Protein AF-A0A1F9DLV4-F1 (afdb_monomer_lite)

Sequence (110 aa):
IFPRYWALGYVAGVLSLASLLAISFIEKFFPAGRILLLAFMTALTFYSGMVIAPEAKAVQLELKAAKEPARVQELRAEFRRKHIKSYAINMAVIVSGVAFVFFTARSARL

Secondary structure (DSSP, 8-state):
---THHHHHHHHHHHHHHHHHHHHHHHT---HHHHHHHHHHHHHHHHIIIIIHHHHHHHHHHHHH--SHHHHHHHHHHHHHHHHHHHHHHHHHHHHHHHHHHHHHHHTT-

Radius of gyration: 18.61 Å; chains: 1; bounding box: 43×22×55 Å

Structure (mmCIF, N/CA/C/O backbone):
data_AF-A0A1F9DLV4-F1
#
_entry.id   AF-A0A1F9DLV4-F1
#
loop_
_atom_site.group_PDB
_atom_site.id
_atom_site.type_symbol
_atom_site.label_atom_id
_atom_site.label_alt_id
_atom_site.label_comp_id
_atom_site.label_asym_id
_atom_site.label_entity_id
_atom_site.label_seq_id
_atom_site.pdbx_PDB_ins_code
_atom_site.Cartn_x
_atom_site.Cartn_y
_atom_site.Cartn_z
_atom_site.occupancy
_atom_site.B_iso_or_equiv
_atom_site.auth_seq_id
_atom_site.auth_comp_id
_atom_site.auth_asym_id
_atom_site.auth_atom_id
_atom_site.pdbx_PDB_model_num
ATOM 1 N N . ILE A 1 1 ? -1.363 4.220 16.951 1.00 42.50 1 ILE A N 1
ATOM 2 C CA . ILE A 1 1 ? -0.117 4.122 16.151 1.00 42.50 1 ILE A CA 1
ATOM 3 C C . ILE A 1 1 ? -0.517 3.881 14.694 1.00 42.50 1 ILE A C 1
ATOM 5 O O . ILE A 1 1 ? -0.468 2.768 14.204 1.00 42.50 1 ILE A O 1
ATOM 9 N N . PHE A 1 2 ? -1.034 4.919 14.029 1.00 49.09 2 PHE A N 1
ATOM 10 C CA . PHE A 1 2 ? -1.332 4.901 12.589 1.00 49.09 2 PHE A CA 1
ATOM 11 C C . PHE A 1 2 ? -0.307 5.824 11.940 1.00 49.09 2 PHE A C 1
ATOM 13 O O . PHE A 1 2 ? -0.457 7.041 12.049 1.00 49.09 2 PHE A O 1
ATOM 20 N N . PRO A 1 3 ? 0.807 5.290 11.441 1.00 53.31 3 PRO A N 1
ATOM 21 C CA . PRO A 1 3 ? 2.038 6.069 11.388 1.00 53.31 3 PRO A CA 1
ATOM 22 C C . PRO A 1 3 ? 2.142 6.882 10.103 1.00 53.31 3 PRO A C 1
ATOM 24 O O . PRO A 1 3 ? 1.497 6.589 9.104 1.00 53.31 3 PRO A O 1
ATOM 27 N N . ARG A 1 4 ? 3.011 7.893 10.114 1.00 58.38 4 ARG A N 1
ATOM 28 C CA . ARG A 1 4 ? 3.306 8.757 8.957 1.00 58.38 4 ARG A CA 1
ATOM 29 C C . ARG A 1 4 ? 3.917 8.001 7.761 1.00 58.38 4 ARG A C 1
ATOM 31 O O . ARG A 1 4 ? 4.063 8.593 6.699 1.00 58.38 4 ARG A O 1
ATOM 38 N N . TYR A 1 5 ? 4.235 6.709 7.899 1.00 66.25 5 TYR A N 1
ATOM 39 C CA . TYR A 1 5 ? 4.835 5.897 6.836 1.00 66.25 5 TYR A CA 1
ATOM 40 C C . TYR A 1 5 ? 3.908 5.618 5.644 1.00 66.25 5 TYR A C 1
ATOM 42 O O . TYR A 1 5 ? 4.402 5.226 4.594 1.00 66.25 5 TYR A O 1
ATOM 50 N N . TRP A 1 6 ? 2.589 5.835 5.752 1.00 69.19 6 TRP A N 1
ATOM 51 C CA . TRP A 1 6 ? 1.679 5.655 4.609 1.00 69.19 6 TRP A CA 1
ATOM 52 C C . TRP A 1 6 ? 2.047 6.579 3.446 1.00 69.19 6 TRP A C 1
ATOM 54 O O . TRP A 1 6 ? 2.053 6.144 2.300 1.00 69.19 6 TRP A O 1
ATOM 64 N N . ALA A 1 7 ? 2.453 7.816 3.752 1.00 78.69 7 ALA A N 1
ATOM 65 C CA . ALA A 1 7 ? 2.924 8.766 2.750 1.00 78.69 7 ALA A CA 1
ATOM 66 C C . ALA A 1 7 ? 4.166 8.247 2.008 1.00 78.69 7 ALA A C 1
ATOM 68 O O . ALA A 1 7 ? 4.248 8.380 0.791 1.00 78.69 7 ALA A O 1
ATOM 69 N N . LEU A 1 8 ? 5.095 7.596 2.721 1.00 83.94 8 LEU A N 1
ATOM 70 C CA . LEU A 1 8 ? 6.259 6.961 2.099 1.00 83.94 8 LEU A CA 1
ATOM 71 C C . LEU A 1 8 ? 5.836 5.815 1.179 1.00 83.94 8 LEU A C 1
ATOM 73 O O . LEU A 1 8 ? 6.351 5.721 0.073 1.00 83.94 8 LEU A O 1
ATOM 77 N N . GLY A 1 9 ? 4.874 4.989 1.598 1.00 84.31 9 GLY A N 1
ATOM 78 C CA . GLY A 1 9 ? 4.329 3.916 0.764 1.00 84.31 9 GLY A CA 1
ATOM 79 C C . GLY A 1 9 ? 3.676 4.431 -0.522 1.00 84.31 9 GLY A C 1
ATOM 80 O O . GLY A 1 9 ? 3.892 3.863 -1.588 1.00 84.31 9 GLY A O 1
ATOM 81 N N . TYR A 1 10 ? 2.933 5.537 -0.447 1.00 88.62 10 TYR A N 1
ATOM 82 C CA . TYR A 1 10 ? 2.316 6.161 -1.620 1.00 88.62 10 TYR A CA 1
ATOM 83 C C . TYR A 1 10 ? 3.362 6.707 -2.586 1.00 88.62 10 TYR A C 1
ATOM 85 O O . TYR A 1 10 ? 3.334 6.385 -3.772 1.00 88.62 10 TYR A O 1
ATOM 93 N N . VAL A 1 11 ? 4.305 7.498 -2.068 1.00 90.69 11 VAL A N 1
ATOM 94 C CA . VAL A 1 11 ? 5.372 8.105 -2.869 1.00 90.69 11 VAL A CA 1
ATOM 95 C C . VAL A 1 11 ? 6.247 7.021 -3.494 1.00 90.69 11 VAL A C 1
ATOM 97 O O . VAL A 1 11 ? 6.481 7.052 -4.697 1.00 90.69 11 VAL A O 1
ATOM 100 N N . ALA A 1 12 ? 6.675 6.024 -2.717 1.00 90.38 12 ALA A N 1
ATOM 101 C CA . ALA A 1 12 ? 7.500 4.932 -3.217 1.00 90.38 12 ALA A CA 1
ATOM 102 C C . ALA A 1 12 ? 6.769 4.075 -4.259 1.00 90.38 12 ALA A C 1
ATOM 104 O O . ALA A 1 12 ? 7.371 3.733 -5.275 1.00 90.38 12 ALA A O 1
ATOM 105 N N . GLY A 1 13 ? 5.487 3.753 -4.049 1.00 90.62 13 GLY A N 1
ATOM 106 C CA . GLY A 1 13 ? 4.687 2.993 -5.014 1.00 90.62 13 GLY A CA 1
ATOM 107 C C . GLY A 1 13 ? 4.532 3.731 -6.344 1.00 90.62 13 GLY A C 1
ATOM 108 O O . GLY A 1 13 ? 4.838 3.177 -7.399 1.00 90.62 13 GLY A O 1
ATOM 109 N N . VAL A 1 14 ? 4.155 5.014 -6.290 1.00 93.50 14 VAL A N 1
ATOM 110 C CA . VAL A 1 14 ? 4.002 5.862 -7.483 1.00 93.50 14 VAL A CA 1
ATOM 111 C C . VAL A 1 14 ? 5.334 6.046 -8.211 1.00 93.50 14 VAL A C 1
ATOM 113 O O . VAL A 1 14 ? 5.386 5.847 -9.422 1.00 93.50 14 VAL A O 1
ATOM 116 N N . LEU A 1 15 ? 6.415 6.370 -7.494 1.00 94.50 15 LEU A N 1
ATOM 117 C CA . LEU A 1 15 ? 7.741 6.540 -8.095 1.00 94.50 15 LEU A CA 1
ATOM 118 C C . LEU A 1 15 ? 8.247 5.247 -8.731 1.00 94.50 15 LEU A C 1
ATOM 120 O O . LEU A 1 15 ? 8.746 5.275 -9.849 1.00 94.50 15 LEU A O 1
ATOM 124 N N . SER A 1 16 ? 8.095 4.109 -8.054 1.00 92.31 16 SER A N 1
ATOM 125 C CA . SER A 1 16 ? 8.546 2.822 -8.591 1.00 92.31 16 SER A CA 1
ATOM 126 C C . SER A 1 16 ? 7.772 2.446 -9.854 1.00 92.31 16 SER A C 1
ATOM 128 O O . SER A 1 16 ? 8.370 1.980 -10.822 1.00 92.31 16 SER A O 1
ATOM 130 N N . LEU A 1 17 ? 6.452 2.672 -9.868 1.00 93.44 17 LEU A N 1
ATOM 131 C CA . LEU A 1 17 ? 5.611 2.391 -11.030 1.00 93.44 17 LEU A CA 1
ATOM 132 C C . LEU A 1 17 ? 5.942 3.325 -12.200 1.00 93.44 17 LEU A C 1
ATOM 134 O O . LEU A 1 17 ? 6.093 2.854 -13.325 1.00 93.44 17 LEU A O 1
ATOM 138 N N . ALA A 1 18 ? 6.118 4.622 -11.932 1.00 93.81 18 ALA A N 1
ATOM 139 C CA . ALA A 1 18 ? 6.520 5.605 -12.935 1.00 93.81 18 ALA A CA 1
ATOM 140 C C . ALA A 1 18 ? 7.892 5.272 -13.538 1.00 93.81 18 ALA A C 1
ATOM 142 O O . ALA A 1 18 ? 8.035 5.263 -14.759 1.00 93.81 18 ALA A O 1
ATOM 143 N N . SER A 1 19 ? 8.874 4.923 -12.703 1.00 93.25 19 SER A N 1
ATOM 144 C CA . SER A 1 19 ? 10.204 4.504 -13.150 1.00 93.25 19 SER A CA 1
ATOM 145 C C . SER A 1 19 ? 10.148 3.237 -13.998 1.00 93.25 19 SER A C 1
ATOM 147 O O . SER A 1 19 ? 10.747 3.195 -15.069 1.00 93.25 19 SER A O 1
ATOM 149 N N . LEU A 1 20 ? 9.400 2.213 -13.567 1.00 90.75 20 LEU A N 1
ATOM 150 C CA . LEU A 1 20 ? 9.272 0.969 -14.326 1.00 90.75 20 LEU A CA 1
ATOM 151 C C . LEU A 1 20 ? 8.615 1.209 -15.691 1.00 90.75 20 LEU A C 1
ATOM 153 O O . LEU A 1 20 ? 9.084 0.673 -16.693 1.00 90.75 20 LEU A O 1
ATOM 157 N N . LEU A 1 21 ? 7.566 2.034 -15.748 1.00 92.12 21 LEU A N 1
ATOM 158 C CA . LEU A 1 21 ? 6.930 2.424 -17.006 1.00 92.12 21 LEU A CA 1
ATOM 159 C C . LEU A 1 21 ? 7.902 3.193 -17.907 1.00 92.12 21 LEU A C 1
ATOM 161 O O . LEU A 1 21 ? 8.029 2.847 -19.077 1.00 92.12 21 LEU A O 1
ATOM 165 N N . ALA A 1 22 ? 8.630 4.176 -17.369 1.00 92.69 22 ALA A N 1
ATOM 166 C CA . ALA A 1 22 ? 9.613 4.950 -18.125 1.00 92.69 22 ALA A CA 1
ATOM 167 C C . ALA A 1 22 ? 10.713 4.060 -18.729 1.00 92.69 22 ALA A C 1
ATOM 169 O O . ALA A 1 22 ? 10.991 4.162 -19.922 1.00 92.69 22 ALA A O 1
ATOM 170 N N . ILE A 1 23 ? 11.274 3.136 -17.941 1.00 90.00 23 ILE A N 1
ATOM 171 C CA . ILE A 1 23 ? 12.260 2.152 -18.421 1.00 90.00 23 ILE A CA 1
ATOM 172 C C . ILE A 1 23 ? 11.653 1.287 -19.531 1.00 90.00 23 ILE A C 1
ATOM 174 O O . ILE A 1 23 ? 12.272 1.104 -20.575 1.00 90.00 23 ILE A O 1
ATOM 178 N N . SER A 1 24 ? 10.411 0.828 -19.352 1.00 88.81 24 SER A N 1
ATOM 179 C CA . SER A 1 24 ? 9.716 -0.007 -20.343 1.00 88.81 24 SER A CA 1
ATOM 180 C C . SER A 1 24 ? 9.539 0.703 -21.691 1.00 88.81 24 SER A C 1
ATOM 182 O O . SER A 1 24 ? 9.674 0.085 -22.748 1.00 88.81 24 SER A O 1
ATOM 184 N N . PHE A 1 25 ? 9.260 2.011 -21.669 1.00 88.81 25 PHE A N 1
ATOM 185 C CA . PHE A 1 25 ? 9.172 2.829 -22.881 1.00 88.81 25 PHE A CA 1
ATOM 186 C C . PHE A 1 25 ? 10.531 3.009 -23.567 1.00 88.81 25 PHE A C 1
ATOM 188 O O . PHE A 1 25 ? 10.600 2.939 -24.793 1.00 88.81 25 PHE A O 1
ATOM 195 N N . ILE A 1 26 ? 11.602 3.219 -22.795 1.00 90.06 26 ILE A N 1
ATOM 196 C CA . ILE A 1 26 ? 12.960 3.421 -23.324 1.00 90.06 26 ILE A CA 1
ATOM 197 C C . ILE A 1 26 ? 13.501 2.130 -23.951 1.00 90.06 26 ILE A C 1
ATOM 199 O O . ILE A 1 26 ? 14.010 2.152 -25.070 1.00 90.06 26 ILE A O 1
ATOM 203 N N . GLU A 1 27 ? 13.354 0.998 -23.263 1.00 88.12 27 GLU A N 1
ATOM 204 C CA . GLU A 1 27 ? 13.884 -0.298 -23.706 1.00 88.12 27 GLU A CA 1
ATOM 205 C C . GLU A 1 27 ? 12.988 -1.002 -24.739 1.00 88.12 27 GLU A C 1
ATOM 207 O O . GLU A 1 27 ? 13.355 -2.053 -25.262 1.00 88.12 27 GLU A O 1
ATOM 212 N N . LYS A 1 28 ? 11.806 -0.442 -25.049 1.00 85.25 28 LYS A N 1
ATOM 213 C CA . LYS A 1 28 ? 10.768 -1.057 -25.906 1.00 85.25 28 LYS A CA 1
ATOM 214 C C . LYS A 1 28 ? 10.378 -2.475 -25.465 1.00 85.25 28 LYS A C 1
ATOM 216 O O . LYS A 1 28 ? 9.884 -3.272 -26.263 1.00 85.25 28 LYS A O 1
ATOM 221 N N . PHE A 1 29 ? 10.574 -2.779 -24.187 1.00 85.81 29 PHE A N 1
ATOM 222 C CA . PHE A 1 29 ? 10.228 -4.043 -23.562 1.00 85.81 29 PHE A CA 1
ATOM 223 C C . PHE A 1 29 ? 9.204 -3.781 -22.466 1.00 85.81 29 PHE A C 1
ATOM 225 O O . PHE A 1 29 ? 9.423 -2.949 -21.590 1.00 85.81 29 PHE A O 1
ATOM 232 N N . PHE A 1 30 ? 8.073 -4.486 -22.506 1.00 86.62 30 PHE A N 1
ATOM 233 C CA . PHE A 1 30 ? 6.963 -4.242 -21.589 1.00 86.62 30 PHE A CA 1
ATOM 234 C C . PHE A 1 30 ? 6.810 -5.399 -20.586 1.00 86.62 30 PHE A C 1
ATOM 236 O O . PHE A 1 30 ? 6.141 -6.393 -20.889 1.00 86.62 30 PHE A O 1
ATOM 243 N N . PRO A 1 31 ? 7.398 -5.309 -19.375 1.00 87.12 31 PRO A N 1
ATOM 244 C CA . PRO A 1 31 ? 7.293 -6.329 -18.339 1.00 87.12 31 PRO A CA 1
ATOM 245 C C . PRO A 1 31 ? 5.915 -6.276 -17.657 1.00 87.12 31 PRO A C 1
ATOM 247 O O . PRO A 1 31 ? 5.798 -5.940 -16.475 1.00 87.12 31 PRO A O 1
ATOM 250 N N . ALA A 1 32 ? 4.863 -6.640 -18.397 1.00 89.19 32 ALA A N 1
ATOM 251 C CA . ALA A 1 32 ? 3.465 -6.543 -17.974 1.00 89.19 32 ALA A CA 1
ATOM 252 C C . ALA A 1 32 ? 3.214 -7.157 -16.587 1.00 89.19 32 ALA A C 1
ATOM 254 O O . ALA A 1 32 ? 2.571 -6.537 -15.746 1.00 89.19 32 ALA A O 1
ATOM 255 N N . GLY A 1 33 ? 3.785 -8.335 -16.304 1.00 89.56 33 GLY A N 1
ATOM 256 C CA . GLY A 1 33 ? 3.627 -8.999 -15.006 1.00 89.56 33 GLY A CA 1
ATOM 257 C C . GLY A 1 33 ? 4.170 -8.184 -13.826 1.00 89.56 33 GLY A C 1
ATOM 258 O O . GLY A 1 33 ? 3.537 -8.126 -12.775 1.00 89.56 33 GLY A O 1
ATOM 259 N N . ARG A 1 34 ? 5.305 -7.493 -13.999 1.00 88.88 34 ARG A N 1
ATOM 260 C CA . ARG A 1 34 ? 5.887 -6.634 -12.953 1.00 88.88 34 ARG A CA 1
ATOM 261 C C . ARG A 1 34 ? 5.092 -5.360 -12.760 1.00 88.88 34 ARG A C 1
ATOM 263 O O . ARG A 1 34 ? 4.881 -4.955 -11.624 1.00 88.88 34 ARG A O 1
ATOM 270 N N . ILE A 1 35 ? 4.644 -4.760 -13.860 1.00 92.31 35 ILE A N 1
ATOM 271 C CA . ILE A 1 35 ? 3.810 -3.557 -13.835 1.00 92.31 35 ILE A CA 1
ATOM 272 C C . ILE A 1 35 ? 2.501 -3.858 -13.105 1.00 92.31 35 ILE A C 1
ATOM 274 O O . ILE A 1 35 ? 2.144 -3.131 -12.183 1.00 92.31 35 ILE A O 1
ATOM 278 N N . LEU A 1 36 ? 1.828 -4.961 -13.449 1.00 93.69 36 LEU A N 1
ATOM 279 C CA . LEU A 1 36 ? 0.587 -5.379 -12.795 1.00 93.69 36 LEU A CA 1
ATOM 280 C C . LEU A 1 36 ? 0.796 -5.687 -11.309 1.00 93.69 36 LEU A C 1
ATOM 282 O O . LEU A 1 36 ? 0.013 -5.226 -10.482 1.00 93.69 36 LEU A O 1
ATOM 286 N N . LEU A 1 37 ? 1.864 -6.409 -10.953 1.00 92.94 37 LEU A N 1
ATOM 287 C CA . LEU A 1 37 ? 2.181 -6.718 -9.556 1.00 92.94 37 LEU A CA 1
ATOM 288 C C . LEU A 1 37 ? 2.459 -5.447 -8.739 1.00 92.94 37 LEU A C 1
ATOM 290 O O . LEU A 1 37 ? 1.938 -5.291 -7.636 1.00 92.94 37 LEU A O 1
ATOM 294 N N . LEU A 1 38 ? 3.233 -4.513 -9.291 1.00 92.81 38 LEU A N 1
ATOM 295 C CA . LEU A 1 38 ? 3.578 -3.257 -8.629 1.00 92.81 38 LEU A CA 1
ATOM 296 C C . LEU A 1 38 ? 2.376 -2.307 -8.524 1.00 92.81 38 LEU A C 1
ATOM 298 O O . LEU A 1 38 ? 2.188 -1.658 -7.492 1.00 92.81 38 LEU A O 1
ATOM 302 N N . ALA A 1 39 ? 1.527 -2.264 -9.553 1.00 94.44 39 ALA A N 1
ATOM 303 C CA . ALA A 1 39 ? 0.264 -1.534 -9.532 1.00 94.44 39 ALA A CA 1
ATOM 304 C C . ALA A 1 39 ? -0.687 -2.107 -8.472 1.00 94.44 39 ALA A C 1
ATOM 306 O O . ALA A 1 39 ? -1.258 -1.351 -7.687 1.00 94.44 39 ALA A O 1
ATOM 307 N N . PHE A 1 40 ? -0.798 -3.435 -8.386 1.00 94.25 40 PHE A N 1
ATOM 308 C CA . PHE A 1 40 ? -1.584 -4.122 -7.364 1.00 94.25 40 PHE A CA 1
ATOM 309 C C . PHE A 1 40 ? -1.088 -3.803 -5.949 1.00 94.25 40 PHE A C 1
ATOM 311 O O . PHE A 1 40 ? -1.878 -3.405 -5.093 1.00 94.25 40 PHE A O 1
ATOM 318 N N . MET A 1 41 ? 0.223 -3.898 -5.708 1.00 93.81 41 MET A N 1
ATOM 319 C CA . MET A 1 41 ? 0.823 -3.532 -4.421 1.00 93.81 41 MET A CA 1
ATOM 320 C C . MET A 1 41 ? 0.536 -2.076 -4.053 1.00 93.81 41 MET A C 1
ATOM 322 O O . MET A 1 41 ? 0.113 -1.798 -2.933 1.00 93.81 41 MET A O 1
ATOM 326 N N . THR A 1 42 ? 0.707 -1.161 -5.010 1.00 93.06 42 THR A N 1
ATOM 327 C CA . THR A 1 42 ? 0.421 0.266 -4.818 1.00 93.06 42 THR A CA 1
ATOM 328 C C . THR A 1 42 ? -1.047 0.472 -4.453 1.00 93.06 42 THR A C 1
ATOM 330 O O . THR A 1 42 ? -1.345 1.110 -3.446 1.00 93.06 42 THR A O 1
ATOM 333 N N . ALA A 1 43 ? -1.976 -0.137 -5.192 1.00 94.12 43 ALA A N 1
ATOM 334 C CA . ALA A 1 43 ? -3.405 -0.047 -4.909 1.00 94.12 43 ALA A CA 1
ATOM 335 C C . ALA A 1 43 ? -3.757 -0.560 -3.502 1.00 94.12 43 ALA A C 1
ATOM 337 O O . ALA A 1 43 ? -4.518 0.091 -2.784 1.00 94.12 43 ALA A O 1
ATOM 338 N N . LEU A 1 44 ? -3.164 -1.676 -3.065 1.00 92.56 44 LEU A N 1
ATOM 339 C CA . LEU A 1 44 ? -3.346 -2.200 -1.709 1.00 92.56 44 LEU A CA 1
ATOM 340 C C . LEU A 1 44 ? -2.818 -1.245 -0.633 1.00 92.56 44 LEU A C 1
ATOM 342 O O . LEU A 1 44 ? -3.488 -1.039 0.383 1.00 92.56 44 LEU A O 1
ATOM 346 N N . THR A 1 45 ? -1.649 -0.635 -0.847 1.00 91.12 45 THR A N 1
ATOM 347 C CA . THR A 1 45 ? -1.090 0.368 0.069 1.00 91.12 45 THR A CA 1
ATOM 348 C C . THR A 1 45 ? -2.024 1.571 0.195 1.00 91.12 45 THR A C 1
ATOM 350 O O . THR A 1 45 ? -2.347 1.980 1.312 1.00 91.12 45 THR A O 1
ATOM 353 N N . PHE A 1 46 ? -2.518 2.093 -0.930 1.00 91.19 46 PHE A N 1
ATOM 354 C CA . PHE A 1 46 ? -3.487 3.191 -0.969 1.00 91.19 46 PHE A CA 1
ATOM 355 C C . PHE A 1 46 ? -4.800 2.822 -0.271 1.00 91.19 46 PHE A C 1
ATOM 357 O O . PHE A 1 46 ? -5.266 3.564 0.592 1.00 91.19 46 PHE A O 1
ATOM 364 N N . TYR A 1 47 ? -5.368 1.652 -0.564 1.00 90.44 47 TYR A N 1
ATOM 365 C CA . TYR A 1 47 ? -6.597 1.183 0.076 1.00 90.44 47 TYR A CA 1
ATOM 366 C C . TYR A 1 47 ? -6.432 1.025 1.593 1.00 90.44 47 TYR A C 1
ATOM 368 O O . TYR A 1 47 ? -7.276 1.471 2.375 1.00 90.44 47 TYR A O 1
ATOM 376 N N . SER A 1 48 ? -5.318 0.445 2.042 1.00 88.50 48 SER A N 1
ATOM 377 C CA . SER A 1 48 ? -5.083 0.243 3.469 1.00 88.50 48 SER A CA 1
ATOM 378 C C . SER A 1 48 ? -4.901 1.559 4.229 1.00 88.50 48 SER A C 1
ATOM 380 O O . SER A 1 48 ? -5.348 1.663 5.374 1.00 88.50 48 SER A O 1
ATOM 382 N N . GLY A 1 49 ? -4.282 2.570 3.619 1.00 87.19 49 GLY A N 1
ATOM 383 C CA . GLY A 1 49 ? -4.067 3.855 4.277 1.00 87.19 49 GLY A CA 1
ATOM 384 C C . GLY A 1 49 ? -5.232 4.844 4.145 1.00 87.19 49 GLY A C 1
ATOM 385 O O . GLY A 1 49 ? -5.463 5.616 5.074 1.00 87.19 49 GLY A O 1
ATOM 386 N N . MET A 1 50 ? -5.997 4.816 3.049 1.00 88.88 50 MET A N 1
ATOM 387 C CA . MET A 1 50 ? -7.114 5.748 2.817 1.00 88.88 50 MET A CA 1
ATOM 388 C C . MET A 1 50 ? -8.477 5.220 3.271 1.00 88.88 50 MET A C 1
ATOM 390 O O . MET A 1 50 ? -9.354 6.027 3.550 1.00 88.88 50 MET A O 1
ATOM 394 N N . VAL A 1 51 ? -8.672 3.901 3.356 1.00 89.25 51 VAL A N 1
ATOM 395 C CA . VAL A 1 51 ? -9.968 3.306 3.733 1.00 89.25 51 VAL A CA 1
ATOM 396 C C . VAL A 1 51 ? -9.870 2.612 5.086 1.00 89.25 51 VAL A C 1
ATOM 398 O O . VAL A 1 51 ? -10.559 2.980 6.034 1.00 89.25 51 VAL A O 1
ATOM 401 N N . ILE A 1 52 ? -8.953 1.655 5.238 1.00 88.12 52 ILE A N 1
ATOM 402 C CA . ILE A 1 52 ? -8.905 0.844 6.466 1.00 88.12 52 ILE A CA 1
ATOM 403 C C . ILE A 1 52 ? -8.396 1.646 7.666 1.00 88.12 52 ILE A C 1
ATOM 405 O O . ILE A 1 52 ? -8.911 1.492 8.773 1.00 88.12 52 ILE A O 1
ATOM 409 N N . ALA A 1 53 ? -7.394 2.505 7.476 1.00 86.25 53 ALA A N 1
ATOM 410 C CA . ALA A 1 53 ? -6.865 3.321 8.563 1.00 86.25 53 ALA A CA 1
ATOM 411 C C . ALA A 1 53 ? -7.901 4.295 9.169 1.00 86.25 53 ALA A C 1
ATOM 413 O O . ALA A 1 53 ? -8.001 4.316 10.400 1.00 86.25 53 ALA A O 1
ATOM 414 N N . PRO A 1 54 ? -8.673 5.092 8.396 1.00 87.00 54 PRO A N 1
ATOM 415 C CA . PRO A 1 54 ? -9.710 5.941 8.982 1.00 87.00 54 PRO A CA 1
ATOM 416 C C . PRO A 1 54 ? -10.853 5.135 9.606 1.00 87.00 54 PRO A C 1
ATOM 418 O O . PRO A 1 54 ? -11.266 5.476 10.710 1.00 87.00 54 PRO A O 1
ATOM 421 N N . GLU A 1 55 ? -11.294 4.033 8.990 1.00 88.44 55 GLU A N 1
ATOM 422 C CA . GLU A 1 55 ? -12.308 3.148 9.586 1.00 88.44 55 GLU A CA 1
ATOM 423 C C . GLU A 1 55 ? -11.855 2.603 10.948 1.00 88.44 55 GLU A C 1
ATOM 425 O O . GLU A 1 55 ? -12.584 2.667 11.934 1.00 88.44 55 GLU A O 1
ATOM 430 N N . ALA A 1 56 ? -10.618 2.110 11.043 1.00 87.06 56 ALA A N 1
ATOM 431 C CA . ALA A 1 56 ? -10.082 1.590 12.296 1.00 87.06 56 ALA A CA 1
ATOM 432 C C . ALA A 1 56 ? -9.907 2.690 13.360 1.00 87.06 56 ALA A C 1
ATOM 434 O O . ALA A 1 56 ? -10.071 2.423 14.551 1.00 87.06 56 ALA A O 1
ATOM 435 N N . LYS A 1 57 ? -9.597 3.930 12.951 1.00 87.50 57 LYS A N 1
ATOM 436 C CA . LYS A 1 57 ? -9.565 5.090 13.855 1.00 87.50 57 LYS A CA 1
ATOM 437 C C . LYS A 1 57 ? -10.957 5.469 14.354 1.00 87.50 57 LYS A C 1
ATOM 439 O O . LYS A 1 57 ? -11.075 5.782 15.534 1.00 87.50 57 LYS A O 1
ATOM 444 N N . ALA A 1 58 ? -11.978 5.429 13.500 1.00 89.50 58 ALA A N 1
ATOM 445 C CA . ALA A 1 58 ? -13.357 5.721 13.886 1.00 89.50 58 ALA A CA 1
ATOM 446 C C . ALA A 1 58 ? -13.836 4.746 14.971 1.00 89.50 58 ALA A C 1
ATOM 448 O O . ALA A 1 58 ? -14.200 5.178 16.062 1.00 89.50 58 ALA A O 1
ATOM 449 N N . VAL A 1 59 ? -13.665 3.437 14.748 1.00 89.06 59 VAL A N 1
ATOM 450 C CA . VAL A 1 59 ? -14.005 2.406 15.748 1.00 89.06 59 VAL A CA 1
ATOM 451 C C . VAL A 1 59 ? -13.185 2.582 17.033 1.00 89.06 59 VAL A C 1
ATOM 453 O O . VAL A 1 59 ? -13.694 2.401 18.136 1.00 89.06 59 VAL A O 1
ATOM 456 N N . GLN A 1 60 ? -11.912 2.983 16.928 1.00 87.62 60 GLN A N 1
ATOM 457 C CA . GLN A 1 60 ? -11.085 3.267 18.103 1.00 87.62 60 GLN A CA 1
ATOM 458 C C . GLN A 1 60 ? -11.588 4.479 18.908 1.00 87.62 60 GLN A C 1
ATOM 460 O O . GLN A 1 60 ? -11.460 4.484 20.133 1.00 87.62 60 GLN A O 1
ATOM 465 N N . LEU A 1 61 ? -12.112 5.512 18.244 1.00 90.44 61 LEU A N 1
ATOM 466 C CA . LEU A 1 61 ? -12.695 6.686 18.898 1.00 90.44 61 LEU A CA 1
ATOM 467 C C . LEU A 1 61 ? -14.009 6.325 19.594 1.00 90.44 61 LEU A C 1
ATOM 469 O O . LEU A 1 61 ? -14.174 6.656 20.766 1.00 90.44 61 LEU A O 1
ATOM 473 N N . GLU A 1 62 ? -14.883 5.575 18.925 1.00 89.50 62 GLU A N 1
ATOM 474 C CA . GLU A 1 62 ? -16.126 5.067 19.516 1.00 89.50 62 GLU A CA 1
ATOM 475 C C . GLU A 1 62 ? -15.853 4.173 20.728 1.00 89.50 62 GLU A C 1
ATOM 477 O O . GLU A 1 62 ? -16.481 4.329 21.773 1.00 89.50 62 GLU A O 1
ATOM 482 N N . LEU A 1 63 ? -14.846 3.297 20.640 1.00 89.00 63 LEU A N 1
ATOM 483 C CA . LEU A 1 63 ? -14.445 2.427 21.745 1.00 89.00 63 LEU A CA 1
ATOM 484 C C . LEU A 1 63 ? -13.985 3.216 22.980 1.00 89.00 63 LEU A C 1
ATOM 486 O O . LEU A 1 63 ? -14.204 2.773 24.103 1.00 89.00 63 LEU A O 1
ATOM 490 N N . LYS A 1 64 ? -13.338 4.372 22.785 1.00 87.38 64 LYS A N 1
ATOM 491 C CA . LYS A 1 64 ? -12.922 5.258 23.885 1.00 87.38 64 LYS A CA 1
ATOM 492 C C . LYS A 1 64 ? -14.088 6.042 24.488 1.00 87.38 64 LYS A C 1
ATOM 494 O O . LYS A 1 64 ? -14.006 6.421 25.651 1.00 87.38 64 LYS A O 1
ATOM 499 N N . ALA A 1 65 ? -15.125 6.316 23.700 1.00 89.12 65 ALA A N 1
ATOM 500 C CA . ALA A 1 65 ? -16.311 7.045 24.140 1.00 89.12 65 ALA A CA 1
ATOM 501 C C . ALA A 1 65 ? -17.356 6.134 24.811 1.00 89.12 65 ALA A C 1
ATOM 503 O O . ALA A 1 65 ? -18.143 6.603 25.635 1.00 89.12 65 ALA A O 1
ATOM 504 N N . ALA A 1 66 ? -17.365 4.841 24.478 1.00 86.94 66 ALA A N 1
ATOM 505 C CA . ALA A 1 66 ? -18.313 3.872 25.009 1.00 86.94 66 ALA A CA 1
ATOM 506 C C . ALA A 1 66 ? -18.094 3.610 26.511 1.00 86.94 66 ALA A C 1
ATOM 508 O O . ALA A 1 66 ? -16.989 3.292 26.951 1.00 86.94 66 ALA A O 1
ATOM 509 N N . LYS A 1 67 ? -19.175 3.708 27.294 1.00 83.69 67 LYS A N 1
ATOM 510 C CA . LYS A 1 67 ? -19.195 3.409 28.740 1.00 83.69 67 LYS A CA 1
ATOM 511 C C . LYS A 1 67 ? -19.907 2.097 29.070 1.00 83.69 67 LYS A C 1
ATOM 513 O O . LYS A 1 67 ? -19.664 1.518 30.124 1.00 83.69 67 LYS A O 1
ATOM 518 N N . GLU A 1 68 ? -20.768 1.620 28.173 1.00 90.25 68 GLU A N 1
ATOM 519 C CA . GLU A 1 68 ? -21.511 0.377 28.364 1.00 90.25 68 GLU A CA 1
ATOM 520 C C . GLU A 1 68 ? -20.655 -0.855 28.036 1.00 90.25 68 GLU A C 1
ATOM 522 O O . GLU A 1 68 ? -20.099 -0.942 26.936 1.00 90.25 68 GLU A O 1
ATOM 527 N N . PRO A 1 69 ? -20.576 -1.849 28.938 1.00 85.31 69 PRO A N 1
ATOM 528 C CA . PRO A 1 69 ? -19.698 -3.005 28.770 1.00 85.31 69 PRO A CA 1
ATOM 529 C C . PRO A 1 69 ? -20.057 -3.874 27.554 1.00 85.31 69 PRO A C 1
ATOM 531 O O . PRO A 1 69 ? -19.152 -4.344 26.864 1.00 85.31 69 PRO A O 1
ATOM 534 N N . ALA A 1 70 ? -21.348 -4.033 27.236 1.00 86.44 70 ALA A N 1
ATOM 535 C CA . ALA A 1 70 ? -21.797 -4.771 26.050 1.00 86.44 70 ALA A CA 1
ATOM 536 C C . ALA A 1 70 ? -21.333 -4.088 24.750 1.00 86.44 70 ALA A C 1
ATOM 538 O O . ALA A 1 70 ? -20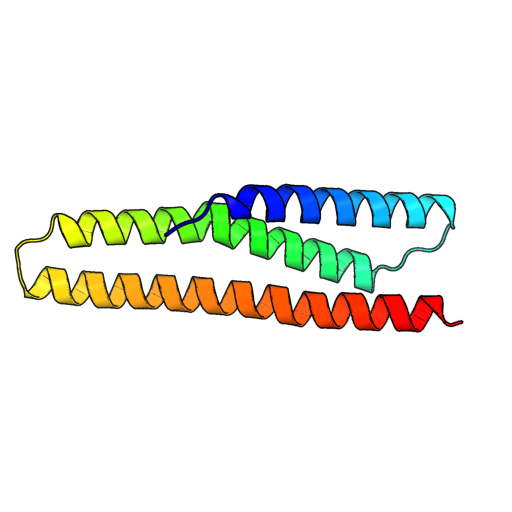.704 -4.716 23.895 1.00 86.44 70 ALA A O 1
ATOM 539 N N . ARG A 1 71 ? -21.530 -2.766 24.650 1.00 86.12 71 ARG A N 1
ATOM 540 C CA . ARG A 1 71 ? -21.112 -1.967 23.491 1.00 86.12 71 ARG A CA 1
ATOM 541 C C . ARG A 1 71 ? -19.591 -1.928 23.321 1.00 86.12 71 ARG A C 1
ATOM 543 O O . ARG A 1 71 ? -19.084 -1.987 22.202 1.00 86.12 71 ARG A O 1
ATOM 550 N N . VAL A 1 72 ? -18.845 -1.879 24.425 1.00 87.94 72 VAL A N 1
ATOM 551 C CA . VAL A 1 72 ? -17.375 -1.966 24.418 1.00 87.94 72 VAL A CA 1
ATOM 552 C C . VAL A 1 72 ? -16.904 -3.306 23.846 1.00 87.94 72 VAL A C 1
ATOM 554 O O . VAL A 1 72 ? -15.925 -3.345 23.097 1.00 87.94 72 VAL A O 1
ATOM 557 N N . GLN A 1 73 ? -17.578 -4.409 24.177 1.00 88.69 73 GLN A N 1
ATOM 558 C CA . GLN A 1 73 ? -17.202 -5.738 23.696 1.00 88.69 73 GLN A CA 1
ATOM 559 C C . GLN A 1 73 ? -17.440 -5.890 22.185 1.00 88.69 73 GLN A C 1
ATOM 561 O O . GLN A 1 73 ? -16.559 -6.393 21.481 1.00 88.69 73 GLN A O 1
ATOM 566 N N . GLU A 1 74 ? -18.562 -5.374 21.674 1.00 90.50 74 GLU A N 1
ATOM 567 C CA . GLU A 1 74 ? -18.853 -5.305 20.234 1.00 90.50 74 GLU A CA 1
ATOM 568 C C . GLU A 1 74 ? -17.801 -4.486 19.475 1.00 90.50 74 GLU A C 1
ATOM 570 O O . GLU A 1 74 ? -17.179 -4.980 18.530 1.00 90.50 74 GLU A O 1
ATOM 575 N N . LEU A 1 75 ? -17.528 -3.261 19.936 1.00 88.62 75 LEU A N 1
ATOM 576 C CA . LEU A 1 75 ? -16.560 -2.359 19.306 1.00 88.62 75 LEU A CA 1
ATOM 577 C C . LEU A 1 75 ? -15.133 -2.926 19.339 1.00 88.62 75 LEU A C 1
ATOM 579 O O . LEU A 1 75 ? -14.366 -2.742 18.393 1.00 88.62 75 LEU A O 1
ATOM 583 N N . ARG A 1 76 ? -14.757 -3.675 20.388 1.00 88.69 76 ARG A N 1
ATOM 584 C CA . ARG A 1 76 ? -13.474 -4.403 20.419 1.00 88.69 76 ARG A CA 1
ATOM 585 C C . ARG A 1 76 ? -13.407 -5.489 19.353 1.00 88.69 76 ARG A C 1
ATOM 587 O O . ARG A 1 76 ? -12.360 -5.642 18.720 1.00 88.69 76 ARG A O 1
ATOM 594 N N . ALA A 1 77 ? -14.483 -6.250 19.162 1.00 91.06 77 ALA A N 1
ATOM 595 C CA . ALA A 1 77 ? -14.536 -7.283 18.135 1.00 91.06 77 ALA A CA 1
ATOM 596 C C . ALA A 1 77 ? -14.435 -6.667 16.731 1.00 91.06 77 ALA A C 1
ATOM 598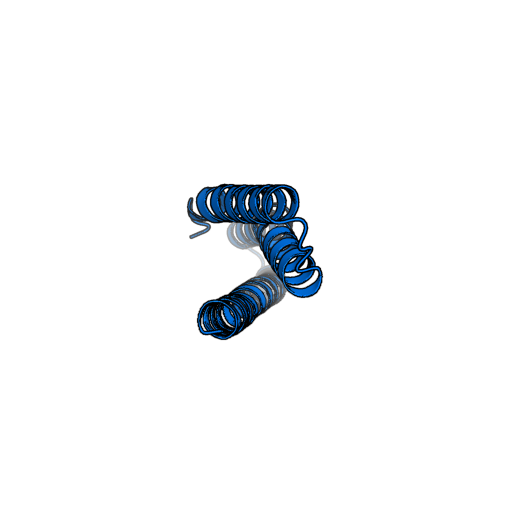 O O . ALA A 1 77 ? -13.681 -7.164 15.890 1.00 91.06 77 ALA A O 1
ATOM 599 N N . GLU A 1 78 ? -15.118 -5.546 16.497 1.00 89.88 78 GLU A N 1
ATOM 600 C CA . GLU A 1 78 ? -15.038 -4.807 15.240 1.00 89.88 78 GLU A CA 1
ATOM 601 C C . GLU A 1 78 ? -13.637 -4.233 14.99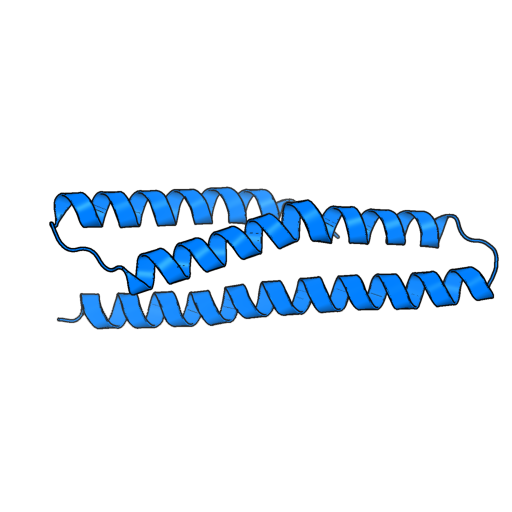4 1.00 89.88 78 GLU A C 1
ATOM 603 O O . GLU A 1 78 ? -13.050 -4.457 13.929 1.00 89.88 78 GLU A O 1
ATOM 608 N N . PHE A 1 79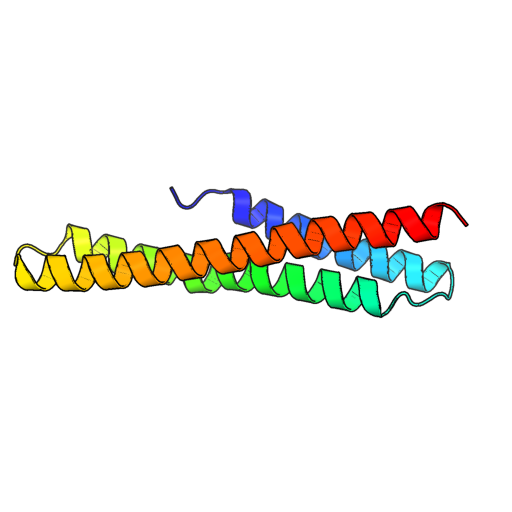 ? -13.042 -3.584 15.999 1.00 89.25 79 PHE A N 1
ATOM 609 C CA . PHE A 1 79 ? -11.678 -3.068 15.912 1.00 89.25 79 PHE A CA 1
ATOM 610 C C . PHE A 1 79 ? -10.683 -4.185 15.581 1.00 89.25 79 PHE A C 1
ATOM 612 O O . PHE A 1 79 ? -9.828 -4.027 14.708 1.00 89.25 79 PHE A O 1
ATOM 619 N N . ARG A 1 80 ? -10.824 -5.353 16.223 1.00 89.75 80 ARG A N 1
ATOM 620 C CA . ARG A 1 80 ? -9.990 -6.529 15.949 1.00 89.75 80 ARG A CA 1
ATOM 621 C C . ARG A 1 80 ? -10.142 -7.008 14.506 1.00 89.75 80 ARG A C 1
ATOM 623 O O . ARG A 1 80 ? -9.134 -7.294 13.865 1.00 89.75 80 ARG A O 1
ATOM 630 N N . ARG A 1 81 ? -11.366 -7.055 13.967 1.00 89.81 81 ARG A N 1
ATOM 631 C CA . ARG A 1 81 ? -11.615 -7.419 12.560 1.00 89.81 81 ARG A CA 1
ATOM 632 C C . ARG A 1 81 ? -10.928 -6.446 11.599 1.00 89.81 81 ARG A C 1
ATOM 634 O O . ARG A 1 81 ? -10.228 -6.888 10.688 1.00 89.81 81 ARG A O 1
ATOM 641 N N . LYS A 1 82 ? -11.064 -5.133 11.821 1.00 88.06 82 LYS A N 1
ATOM 642 C CA . LYS A 1 82 ? -10.396 -4.103 11.000 1.00 88.06 82 LYS A CA 1
ATOM 643 C C . LYS A 1 82 ? -8.870 -4.194 11.107 1.00 88.06 82 LYS A C 1
ATOM 645 O O . LYS A 1 82 ? -8.177 -4.078 10.097 1.00 88.06 82 LYS A O 1
ATOM 650 N N . HIS A 1 83 ? -8.345 -4.465 12.301 1.00 87.56 83 HIS A N 1
ATOM 651 C CA . HIS A 1 83 ? -6.913 -4.644 12.527 1.00 87.56 83 HIS A CA 1
ATOM 652 C C . HIS A 1 83 ? -6.354 -5.864 11.782 1.00 87.56 83 HIS A C 1
ATOM 654 O O . HIS A 1 83 ? -5.358 -5.734 11.074 1.00 87.56 83 HIS A O 1
ATOM 660 N N . ILE A 1 84 ? -7.023 -7.020 11.869 1.00 89.81 84 ILE A N 1
ATOM 661 C CA . ILE A 1 84 ? -6.628 -8.237 11.141 1.00 89.81 84 ILE A CA 1
ATOM 662 C C . ILE A 1 84 ? -6.681 -8.002 9.627 1.00 89.81 84 ILE A C 1
ATOM 664 O O . ILE A 1 84 ? -5.752 -8.386 8.921 1.00 89.81 84 ILE A O 1
ATOM 668 N N . LYS A 1 85 ? -7.717 -7.315 9.124 1.00 89.19 85 LYS A N 1
ATOM 669 C CA . LYS A 1 85 ? -7.818 -6.953 7.701 1.00 89.19 85 LYS A CA 1
ATOM 670 C C . LYS A 1 85 ? -6.635 -6.087 7.253 1.00 89.19 85 LYS A C 1
ATOM 672 O O . LYS A 1 85 ? -6.021 -6.377 6.231 1.00 89.19 85 LYS A O 1
ATOM 677 N N . SER A 1 86 ? -6.288 -5.060 8.033 1.00 86.06 86 SER A N 1
ATOM 678 C CA . SER A 1 86 ? -5.119 -4.208 7.771 1.00 86.06 86 SER A CA 1
ATOM 679 C C . SER A 1 86 ? -3.821 -5.019 7.746 1.00 86.06 86 SER A C 1
ATOM 681 O O . SER A 1 86 ? -3.020 -4.899 6.820 1.00 86.06 86 SER A O 1
ATOM 683 N N . TYR A 1 87 ? -3.625 -5.890 8.737 1.00 88.00 87 TYR A N 1
ATOM 684 C CA . TYR A 1 87 ? -2.454 -6.756 8.821 1.00 88.00 87 TYR A CA 1
ATOM 685 C C . TYR A 1 87 ? -2.334 -7.685 7.606 1.00 88.00 87 TYR A C 1
ATOM 687 O O . TYR A 1 87 ? -1.270 -7.750 6.995 1.00 88.00 87 TYR A O 1
ATOM 695 N N . ALA A 1 88 ? -3.427 -8.342 7.208 1.00 91.38 88 ALA A N 1
ATOM 696 C CA . ALA A 1 88 ? -3.447 -9.247 6.062 1.00 91.38 88 ALA A CA 1
ATOM 697 C C . ALA A 1 88 ? -3.075 -8.537 4.750 1.00 91.38 88 ALA A C 1
ATOM 699 O O . ALA A 1 88 ? -2.298 -9.071 3.962 1.00 91.38 88 ALA A O 1
ATOM 700 N N . ILE A 1 89 ? -3.569 -7.313 4.536 1.00 90.00 89 ILE A N 1
ATOM 701 C CA . ILE A 1 89 ? -3.226 -6.525 3.344 1.00 90.00 89 ILE A CA 1
ATOM 702 C C . ILE A 1 89 ? -1.752 -6.122 3.351 1.00 90.00 89 ILE A C 1
ATOM 704 O O . ILE A 1 89 ? -1.079 -6.272 2.335 1.00 90.00 89 ILE A O 1
ATOM 708 N N . ASN A 1 90 ? -1.222 -5.660 4.486 1.00 89.75 90 ASN A N 1
ATOM 709 C CA . ASN A 1 90 ? 0.202 -5.335 4.582 1.00 89.75 90 ASN A CA 1
ATOM 710 C C . ASN A 1 90 ? 1.080 -6.571 4.354 1.00 89.75 90 ASN A C 1
ATOM 712 O O . ASN A 1 90 ? 2.081 -6.488 3.648 1.00 89.75 90 ASN A O 1
ATOM 716 N N . MET A 1 91 ? 0.680 -7.728 4.886 1.00 91.94 91 MET A N 1
ATOM 717 C CA . MET A 1 91 ? 1.376 -8.988 4.641 1.00 91.94 91 MET A CA 1
ATOM 718 C C . MET A 1 91 ? 1.368 -9.350 3.151 1.00 91.94 91 MET A C 1
ATOM 720 O O . MET A 1 91 ? 2.411 -9.690 2.598 1.00 91.94 91 MET A O 1
ATOM 724 N N . ALA A 1 92 ? 0.223 -9.208 2.477 1.00 92.44 92 ALA A N 1
ATOM 725 C CA . ALA A 1 92 ? 0.117 -9.432 1.038 1.00 92.44 92 ALA A CA 1
ATOM 726 C C . ALA A 1 92 ? 1.038 -8.496 0.236 1.00 92.44 92 ALA A C 1
ATOM 728 O O . ALA A 1 92 ? 1.691 -8.947 -0.706 1.00 92.44 92 ALA A O 1
ATOM 729 N N . VAL A 1 93 ? 1.150 -7.222 0.631 1.00 91.94 93 VAL A N 1
ATOM 730 C CA . VAL A 1 93 ? 2.084 -6.263 0.016 1.00 91.94 93 VAL A CA 1
ATOM 731 C C . VAL A 1 93 ? 3.537 -6.696 0.226 1.00 91.94 93 VAL A C 1
ATOM 733 O O . VAL A 1 93 ? 4.303 -6.693 -0.732 1.00 91.94 93 VAL A O 1
ATOM 736 N N . ILE A 1 94 ? 3.923 -7.123 1.433 1.00 91.94 94 ILE A N 1
ATOM 737 C CA . ILE A 1 94 ? 5.293 -7.583 1.720 1.00 91.94 94 ILE A CA 1
ATOM 738 C C . ILE A 1 94 ? 5.646 -8.815 0.882 1.00 91.94 94 ILE A C 1
ATOM 740 O O . ILE A 1 94 ? 6.674 -8.820 0.207 1.00 91.94 94 ILE A O 1
ATOM 744 N N . VAL A 1 95 ? 4.785 -9.837 0.878 1.00 94.62 95 VAL A N 1
ATOM 745 C CA . VAL A 1 95 ? 4.999 -11.069 0.098 1.00 94.62 95 VAL A CA 1
ATOM 746 C C . VAL A 1 95 ? 5.106 -10.754 -1.395 1.00 94.62 95 VAL A C 1
ATOM 748 O O . VAL A 1 95 ? 6.018 -11.235 -2.069 1.00 94.62 95 VAL A O 1
ATOM 751 N N . SER A 1 96 ? 4.227 -9.888 -1.902 1.00 92.94 96 SER A N 1
ATOM 752 C CA . SER A 1 96 ? 4.272 -9.423 -3.293 1.00 92.94 96 SER A CA 1
ATOM 753 C C . SER A 1 96 ? 5.565 -8.663 -3.599 1.00 92.94 96 SER A C 1
ATOM 755 O O . SER A 1 96 ? 6.141 -8.847 -4.667 1.00 92.94 96 SER A O 1
ATOM 757 N N . GLY A 1 97 ? 6.065 -7.862 -2.656 1.00 91.75 97 GLY A N 1
ATOM 758 C CA . GLY A 1 97 ? 7.329 -7.140 -2.794 1.00 91.75 97 GLY A CA 1
ATOM 759 C C . GLY A 1 97 ? 8.538 -8.066 -2.868 1.00 91.75 97 GLY A C 1
ATOM 760 O O . GLY A 1 97 ? 9.400 -7.875 -3.723 1.00 91.75 97 GLY A O 1
ATOM 761 N N .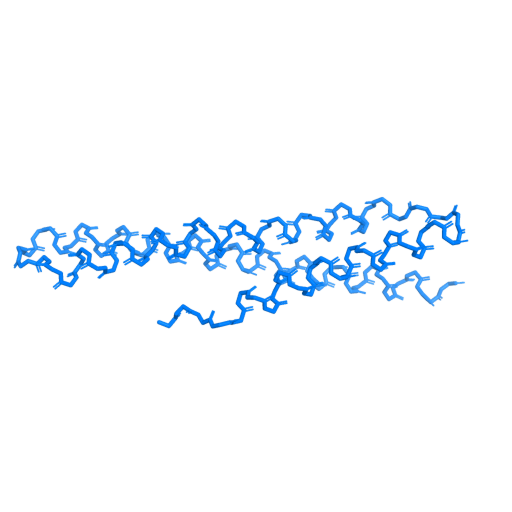 VAL A 1 98 ? 8.576 -9.116 -2.045 1.00 93.00 98 VAL A N 1
ATOM 762 C CA . VAL A 1 98 ? 9.619 -10.151 -2.128 1.00 93.00 98 VAL A CA 1
ATOM 763 C C . VAL A 1 98 ? 9.582 -10.836 -3.495 1.00 93.00 98 VAL A C 1
ATOM 765 O O . VAL A 1 98 ? 10.620 -10.964 -4.145 1.00 93.00 98 VAL A O 1
ATOM 768 N N . ALA A 1 99 ? 8.392 -11.213 -3.970 1.00 91.88 99 ALA A N 1
ATOM 769 C CA . ALA A 1 99 ? 8.226 -11.802 -5.295 1.00 91.88 99 ALA A CA 1
ATOM 770 C C . ALA A 1 99 ? 8.676 -10.838 -6.409 1.00 91.88 99 ALA A C 1
ATOM 772 O O . ALA A 1 99 ? 9.402 -11.237 -7.318 1.00 91.88 99 ALA A O 1
ATOM 773 N N . PHE A 1 100 ? 8.313 -9.556 -6.318 1.00 91.19 100 PHE A N 1
ATOM 774 C CA . PHE A 1 100 ? 8.714 -8.525 -7.275 1.00 91.19 100 PHE A CA 1
ATOM 775 C C . PHE A 1 100 ? 10.239 -8.381 -7.360 1.00 91.19 100 PHE A C 1
ATOM 777 O O . PHE A 1 100 ? 10.799 -8.386 -8.461 1.00 91.19 100 PHE A O 1
ATOM 784 N N . VAL A 1 101 ? 10.922 -8.301 -6.213 1.00 90.56 101 VAL A N 1
ATOM 785 C CA . VAL A 1 101 ? 12.390 -8.221 -6.153 1.00 90.56 101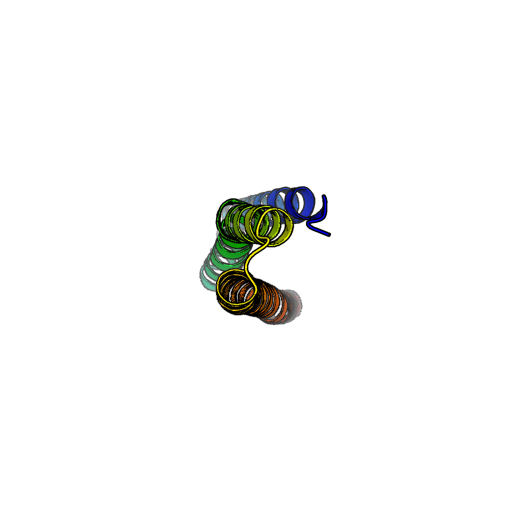 VAL A CA 1
ATOM 786 C C . VAL A 1 101 ? 13.016 -9.485 -6.736 1.00 90.56 101 VAL A C 1
ATOM 788 O O . VAL A 1 101 ? 13.927 -9.384 -7.555 1.00 90.56 101 VAL A O 1
ATOM 791 N N . PHE A 1 102 ? 12.494 -10.664 -6.391 1.00 89.81 102 PHE A N 1
ATOM 792 C CA . PHE A 1 102 ? 12.970 -11.939 -6.924 1.00 89.81 102 PHE A CA 1
ATOM 793 C C . PHE A 1 102 ? 12.869 -12.001 -8.455 1.00 89.81 102 PHE A C 1
ATOM 795 O O . PHE A 1 102 ? 13.859 -12.290 -9.132 1.00 89.81 102 PHE A O 1
ATOM 802 N N . PHE A 1 103 ? 11.708 -11.666 -9.026 1.00 86.44 103 PHE A N 1
ATOM 803 C CA . PHE A 1 103 ? 11.520 -11.657 -10.479 1.00 86.44 103 PHE A CA 1
ATOM 804 C C . PHE A 1 103 ? 12.382 -10.609 -11.178 1.00 86.44 103 PHE A C 1
ATOM 806 O O . PHE A 1 103 ? 12.835 -10.851 -12.297 1.00 86.44 103 PHE A O 1
ATOM 813 N N . THR A 1 104 ? 12.604 -9.457 -10.548 1.00 86.00 104 THR A N 1
ATOM 814 C CA . THR A 1 104 ? 13.460 -8.391 -11.086 1.00 86.00 104 THR A CA 1
ATOM 815 C C . THR A 1 104 ? 14.927 -8.818 -11.092 1.00 86.00 104 THR A C 1
ATOM 817 O O . THR A 1 104 ? 15.584 -8.744 -12.128 1.00 86.00 104 THR A O 1
ATOM 820 N N . ALA A 1 105 ? 15.422 -9.367 -9.981 1.00 86.31 105 ALA A N 1
ATOM 821 C CA . ALA A 1 105 ? 16.786 -9.877 -9.878 1.00 86.31 105 ALA A CA 1
ATOM 822 C C . ALA A 1 105 ? 17.046 -11.030 -10.860 1.00 86.31 105 ALA A C 1
ATOM 824 O O . ALA A 1 105 ? 18.121 -11.115 -11.453 1.00 86.31 105 ALA A O 1
ATOM 825 N N . ARG A 1 106 ? 16.053 -11.905 -11.072 1.00 83.88 106 ARG A N 1
ATOM 826 C CA . ARG A 1 106 ? 16.161 -13.032 -12.005 1.00 83.88 106 ARG A CA 1
ATOM 827 C C . ARG A 1 106 ? 16.322 -12.591 -13.459 1.00 83.88 106 ARG A C 1
ATOM 829 O O . ARG A 1 106 ? 17.057 -13.267 -14.175 1.00 83.88 106 ARG A O 1
ATOM 836 N N . SER A 1 107 ? 15.662 -11.513 -13.896 1.00 73.75 107 SER A N 1
ATOM 837 C CA . SER A 1 107 ? 15.840 -11.020 -15.272 1.00 73.75 107 SER A CA 1
ATOM 838 C C . SER A 1 107 ? 17.070 -10.161 -15.460 1.00 73.75 107 SER A C 1
ATOM 840 O O . SER A 1 107 ? 17.574 -10.116 -16.562 1.00 73.75 107 SER A O 1
ATOM 842 N N . ALA A 1 108 ? 17.528 -9.455 -14.424 1.00 69.81 108 ALA A N 1
ATOM 843 C CA . ALA A 1 108 ? 18.732 -8.631 -14.523 1.00 69.81 108 ALA A CA 1
ATOM 844 C C . ALA A 1 108 ? 20.024 -9.471 -14.631 1.00 69.81 108 ALA A C 1
ATOM 846 O O . ALA A 1 108 ? 21.096 -8.924 -14.853 1.00 69.81 108 ALA A O 1
ATOM 847 N N . ARG A 1 109 ? 19.935 -10.793 -14.422 1.00 57.28 109 ARG A N 1
ATOM 848 C CA . ARG A 1 109 ? 21.042 -11.761 -14.513 1.00 57.28 109 ARG A CA 1
ATOM 849 C C . ARG A 1 109 ? 21.115 -12.520 -15.850 1.00 57.28 109 ARG A C 1
ATOM 851 O O . ARG A 1 109 ? 21.833 -13.515 -15.917 1.00 57.28 109 ARG A O 1
ATOM 858 N N . LEU A 1 110 ? 20.367 -12.108 -16.869 1.00 42.41 110 LEU A N 1
ATOM 859 C CA . LEU A 1 110 ? 20.412 -12.663 -18.228 1.00 42.41 110 LEU A CA 1
ATOM 860 C C . LEU A 1 110 ? 20.707 -11.537 -19.215 1.00 42.41 110 LEU A C 1
ATOM 862 O O . LEU A 1 110 ? 21.368 -11.844 -20.227 1.00 42.41 110 LEU A O 1
#

pLDDT: mean 86.73, std 9.97, range [42.41, 94.62]

Foldseek 3Di:
DLDPCLVVLLVVLVVVLVVLVVVCVVVVHDPPVLNVLSVLLNVLSCCLNVPLVVVLVVLVVVLVVDPDPVVNVVSVVVNVVSVVVSVVSVVVSVVSVVVSVVVVVVVVVD